Protein AF-X1CY99-F1 (afdb_monomer_lite)

Sequence (52 aa):
HTQTEYAKLKSVSRQYITKLVKLKKLKTYLCPIAGKYLIIDCDENSKRFKES

Structure (mmCIF, N/CA/C/O backbone):
data_AF-X1CY99-F1
#
_entry.id   AF-X1CY99-F1
#
loop_
_atom_site.group_PDB
_atom_site.id
_atom_site.type_symbol
_atom_site.label_atom_id
_atom_site.label_alt_id
_atom_site.label_comp_id
_atom_site.label_asym_id
_atom_site.label_entity_id
_atom_site.label_seq_id
_atom_site.pdbx_PDB_ins_code
_atom_site.Cartn_x
_atom_site.Cartn_y
_a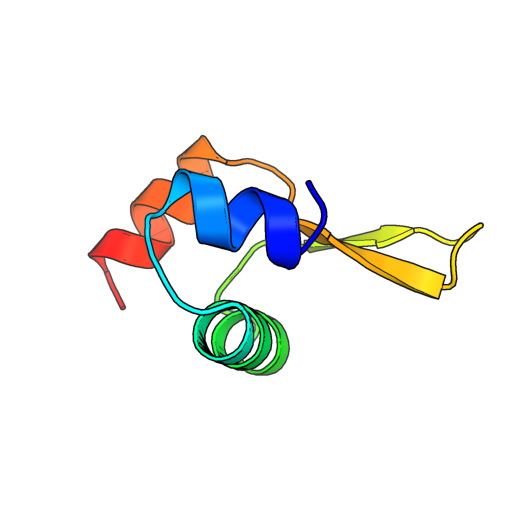tom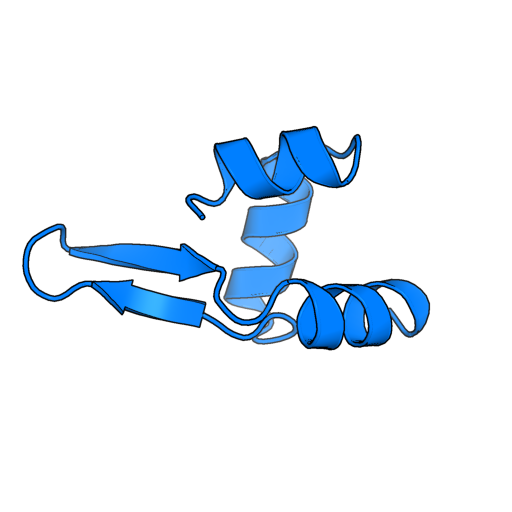_site.Cartn_z
_atom_site.occupancy
_atom_site.B_iso_or_equiv
_atom_site.auth_seq_id
_atom_site.auth_comp_id
_atom_site.auth_asym_id
_atom_site.auth_atom_id
_atom_site.pdbx_PDB_model_num
ATOM 1 N N . HIS A 1 1 ? -2.132 1.349 -9.189 1.00 85.19 1 HIS A N 1
ATOM 2 C CA . HIS A 1 1 ? -1.662 2.621 -8.595 1.00 85.19 1 HIS A CA 1
ATOM 3 C C . HIS A 1 1 ? -0.345 2.437 -7.867 1.00 85.19 1 HIS A C 1
ATOM 5 O O . HIS A 1 1 ? -0.134 1.418 -7.224 1.00 85.19 1 HIS A O 1
ATOM 11 N N . THR A 1 2 ? 0.544 3.421 -7.915 1.00 87.75 2 THR A N 1
ATOM 12 C CA . THR A 1 2 ? 1.671 3.502 -6.979 1.00 87.75 2 THR A CA 1
ATOM 13 C C . THR A 1 2 ? 1.169 3.759 -5.553 1.00 87.75 2 THR A C 1
ATOM 15 O O . THR A 1 2 ? 0.057 4.249 -5.346 1.00 87.75 2 THR A O 1
ATOM 18 N N . GLN A 1 3 ? 2.001 3.472 -4.547 1.00 88.56 3 GLN A N 1
ATOM 19 C CA . GLN A 1 3 ? 1.670 3.768 -3.145 1.00 88.56 3 GLN A CA 1
ATOM 20 C C . GLN A 1 3 ? 1.370 5.258 -2.919 1.00 88.56 3 GLN A C 1
ATOM 22 O O . GLN A 1 3 ? 0.489 5.590 -2.134 1.00 88.56 3 GLN A O 1
ATOM 27 N N . THR A 1 4 ? 2.073 6.151 -3.624 1.00 89.12 4 THR A N 1
ATOM 28 C CA . THR A 1 4 ? 1.858 7.603 -3.547 1.00 89.12 4 THR A CA 1
ATOM 29 C C . THR A 1 4 ? 0.497 8.007 -4.110 1.00 89.12 4 THR A C 1
ATOM 31 O O . THR A 1 4 ? -0.213 8.785 -3.482 1.00 89.12 4 THR A O 1
ATOM 34 N N . GLU A 1 5 ? 0.114 7.481 -5.275 1.00 89.81 5 GLU A N 1
ATOM 35 C CA . GLU A 1 5 ? -1.191 7.776 -5.883 1.00 89.81 5 GLU A CA 1
ATOM 36 C C . GLU A 1 5 ? -2.335 7.243 -5.026 1.00 89.81 5 GLU A C 1
ATOM 38 O O . GLU A 1 5 ? -3.303 7.953 -4.773 1.00 89.81 5 GLU A O 1
ATOM 43 N N . TYR A 1 6 ? -2.200 6.019 -4.518 1.00 89.19 6 TYR A N 1
ATOM 44 C CA . TYR A 1 6 ? -3.218 5.425 -3.659 1.00 89.19 6 TYR A CA 1
ATOM 45 C C . TYR A 1 6 ? -3.367 6.176 -2.329 1.00 89.19 6 TYR A C 1
ATOM 47 O O . TYR A 1 6 ? -4.480 6.376 -1.851 1.00 89.19 6 TYR A O 1
ATOM 55 N N . ALA A 1 7 ? -2.256 6.653 -1.758 1.00 89.81 7 ALA A N 1
ATOM 56 C CA . ALA A 1 7 ? -2.272 7.491 -0.564 1.00 89.81 7 ALA A CA 1
ATOM 57 C C . ALA A 1 7 ? -3.054 8.795 -0.793 1.00 89.81 7 ALA A C 1
ATOM 59 O O . ALA A 1 7 ? -3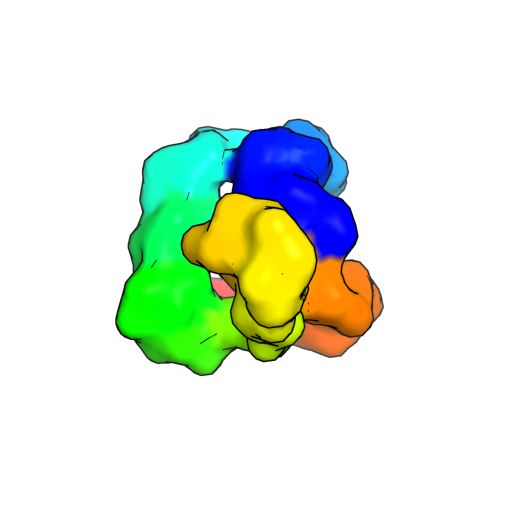.887 9.154 0.035 1.00 89.81 7 ALA A O 1
ATOM 60 N N . LYS A 1 8 ? -2.858 9.452 -1.948 1.00 90.56 8 LYS A N 1
ATOM 61 C CA . LYS A 1 8 ? -3.632 10.642 -2.339 1.00 90.56 8 LYS A CA 1
ATOM 62 C C . LYS A 1 8 ? -5.122 10.332 -2.503 1.00 90.56 8 LYS A C 1
ATOM 64 O O . LYS A 1 8 ? -5.942 11.073 -1.981 1.00 90.56 8 LYS A O 1
ATOM 69 N N . LEU A 1 9 ? -5.472 9.223 -3.162 1.00 88.81 9 LEU A N 1
ATOM 70 C CA . LEU A 1 9 ? -6.870 8.800 -3.347 1.00 88.81 9 LEU A CA 1
ATOM 71 C C . LEU A 1 9 ? -7.597 8.522 -2.025 1.00 88.81 9 LEU A C 1
ATOM 73 O O . LEU A 1 9 ? -8.812 8.679 -1.944 1.00 88.81 9 LEU A O 1
ATOM 77 N N . LYS A 1 10 ? -6.867 8.073 -1.000 1.00 86.56 10 LYS A N 1
ATOM 78 C CA . LYS A 1 10 ? -7.406 7.792 0.337 1.00 86.56 10 LYS A CA 1
ATOM 79 C C . LYS A 1 10 ? -7.189 8.924 1.335 1.00 86.56 10 LYS A C 1
ATOM 81 O O . LYS A 1 10 ? -7.541 8.753 2.496 1.00 86.56 10 LYS A O 1
ATOM 86 N N . SER A 1 11 ? -6.634 10.056 0.899 1.00 89.75 11 SER A N 1
ATOM 87 C CA . SER A 1 11 ? -6.296 11.197 1.757 1.00 89.75 11 SER A CA 1
ATOM 88 C C . SER A 1 11 ? -5.480 10.798 2.995 1.00 89.75 11 SER A C 1
ATOM 90 O O . SER A 1 11 ? -5.700 11.302 4.092 1.00 89.75 11 SER A O 1
ATOM 92 N N . VAL A 1 12 ? -4.526 9.877 2.825 1.00 89.31 12 VAL A N 1
ATOM 93 C CA . VAL A 1 12 ? -3.628 9.403 3.890 1.00 89.31 12 VAL A CA 1
ATOM 94 C C . VAL A 1 12 ? -2.163 9.578 3.515 1.00 89.31 12 VAL A C 1
ATOM 96 O O . VAL A 1 12 ? -1.811 9.868 2.372 1.00 89.31 12 VAL A O 1
ATOM 99 N N . SER A 1 13 ? -1.269 9.377 4.484 1.00 91.50 13 SER A N 1
ATOM 100 C CA . SER A 1 13 ? 0.166 9.448 4.232 1.00 91.50 13 SER A CA 1
ATOM 101 C C . SER A 1 13 ? 0.661 8.241 3.429 1.00 91.50 13 SER A C 1
ATOM 103 O O . SER A 1 13 ? 0.228 7.099 3.611 1.00 91.50 13 SER A O 1
ATOM 105 N N . ARG A 1 14 ? 1.662 8.469 2.572 1.00 90.88 14 ARG A N 1
ATOM 106 C CA . ARG A 1 14 ? 2.365 7.380 1.876 1.00 90.88 14 ARG A CA 1
ATOM 107 C C . ARG A 1 14 ? 2.952 6.369 2.861 1.00 90.88 14 ARG A C 1
ATOM 109 O O . ARG A 1 14 ? 2.904 5.176 2.596 1.00 90.88 14 ARG A O 1
ATOM 116 N N . GLN A 1 15 ? 3.494 6.837 3.989 1.00 91.62 15 GLN A N 1
ATOM 117 C CA . GLN A 1 15 ? 4.085 5.972 5.015 1.00 91.62 15 GLN A CA 1
ATOM 118 C C . GLN A 1 15 ? 3.064 4.975 5.579 1.00 91.62 15 GLN A C 1
ATOM 120 O O . GLN A 1 15 ? 3.397 3.806 5.772 1.00 91.62 15 GLN A O 1
ATOM 125 N N . TYR A 1 16 ? 1.817 5.412 5.773 1.00 89.88 16 TYR A N 1
ATOM 126 C CA . TYR A 1 16 ? 0.731 4.539 6.204 1.00 89.88 16 TYR A CA 1
ATOM 127 C C . TYR A 1 16 ? 0.436 3.450 5.165 1.00 89.88 16 TYR A C 1
ATOM 129 O O . TYR A 1 16 ? 0.417 2.266 5.497 1.00 89.88 16 TYR A O 1
ATOM 137 N N . ILE A 1 17 ? 0.333 3.818 3.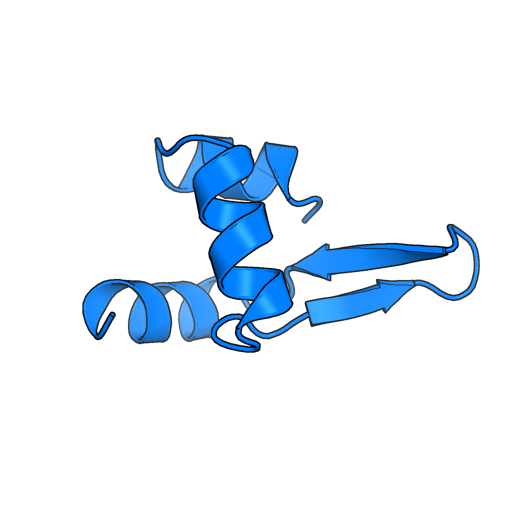885 1.00 88.81 17 ILE A N 1
ATOM 138 C CA . ILE A 1 17 ? 0.169 2.845 2.796 1.00 88.81 17 ILE A CA 1
ATOM 139 C C . ILE A 1 17 ? 1.351 1.864 2.731 1.00 88.81 17 ILE A C 1
ATOM 141 O O . ILE A 1 17 ? 1.137 0.658 2.629 1.00 88.81 17 ILE A O 1
ATOM 145 N N . THR A 1 18 ? 2.595 2.336 2.871 1.00 89.94 18 THR A N 1
ATOM 146 C CA . THR A 1 18 ? 3.788 1.472 2.933 1.00 89.94 18 THR A CA 1
ATOM 147 C C . THR A 1 18 ? 3.693 0.456 4.072 1.00 89.94 18 THR A C 1
ATOM 149 O O . THR A 1 18 ? 4.023 -0.715 3.878 1.00 89.94 18 THR A O 1
ATOM 152 N N . LYS A 1 19 ? 3.233 0.880 5.258 1.00 90.50 19 LYS A N 1
ATOM 153 C CA . LYS A 1 19 ? 3.019 -0.011 6.407 1.00 90.50 19 LYS A CA 1
ATOM 154 C C . LYS A 1 19 ? 1.997 -1.095 6.068 1.00 90.50 19 LYS A C 1
ATOM 156 O O . LYS A 1 19 ? 2.268 -2.267 6.310 1.00 90.50 19 LYS A O 1
ATOM 161 N N . LEU A 1 20 ? 0.869 -0.734 5.456 1.00 88.38 20 LEU A N 1
ATOM 162 C CA . LEU A 1 20 ? -0.165 -1.698 5.069 1.00 88.38 20 LEU A CA 1
ATOM 163 C C . LEU A 1 20 ? 0.322 -2.705 4.015 1.00 88.38 20 LEU A C 1
ATOM 165 O O . LEU A 1 20 ? 0.015 -3.892 4.120 1.00 88.38 20 LEU A O 1
ATOM 169 N N . VAL A 1 21 ? 1.125 -2.264 3.041 1.00 87.12 21 VAL A N 1
ATOM 170 C CA . VAL A 1 21 ? 1.754 -3.162 2.056 1.00 87.12 21 VAL A CA 1
ATOM 171 C C . VAL A 1 21 ? 2.719 -4.136 2.738 1.00 87.12 21 VAL A C 1
ATOM 173 O O . VAL A 1 21 ? 2.646 -5.335 2.482 1.00 87.12 21 VAL A O 1
ATOM 176 N N . LYS A 1 22 ? 3.579 -3.661 3.654 1.00 87.94 22 LYS A N 1
ATOM 177 C CA . LYS A 1 22 ? 4.497 -4.528 4.421 1.00 87.94 22 LYS A CA 1
ATOM 178 C C . LYS A 1 22 ? 3.756 -5.566 5.266 1.00 87.94 22 LYS A C 1
ATOM 180 O O . LYS A 1 22 ? 4.199 -6.705 5.357 1.00 87.94 22 LYS A O 1
ATOM 185 N N . LEU A 1 23 ? 2.621 -5.182 5.844 1.00 88.62 23 LEU A N 1
ATOM 186 C CA . LEU A 1 23 ? 1.751 -6.073 6.615 1.00 88.62 23 LEU A CA 1
ATOM 187 C C . LEU A 1 23 ? 0.870 -6.977 5.735 1.00 88.62 23 LEU A C 1
ATOM 189 O O . LEU A 1 23 ? 0.029 -7.690 6.271 1.00 88.62 23 LEU A O 1
ATOM 193 N N . LYS A 1 24 ? 1.017 -6.937 4.400 1.00 85.06 24 LYS A N 1
ATOM 194 C CA . LYS A 1 24 ? 0.179 -7.671 3.432 1.00 85.06 24 LYS A CA 1
ATOM 195 C C . LYS A 1 24 ? -1.328 -7.422 3.615 1.00 85.06 24 LYS A C 1
ATOM 197 O O . LYS A 1 24 ? -2.154 -8.249 3.241 1.00 85.06 24 LYS A O 1
ATOM 202 N N . LYS A 1 25 ? -1.692 -6.256 4.161 1.00 86.50 25 LYS A N 1
ATOM 203 C CA . LYS A 1 25 ? -3.085 -5.822 4.352 1.00 86.50 25 LYS A CA 1
ATOM 204 C C . LYS A 1 25 ? -3.710 -5.250 3.077 1.00 86.50 25 LYS A C 1
ATOM 206 O O . LYS A 1 25 ? -4.926 -5.109 3.012 1.00 86.50 25 LYS A O 1
ATOM 211 N N . LEU A 1 26 ? -2.892 -4.935 2.070 1.00 86.25 26 LEU A N 1
ATOM 212 C CA . LEU A 1 26 ? -3.343 -4.477 0.757 1.00 86.25 26 LEU A CA 1
ATOM 213 C C . LEU A 1 26 ? -2.969 -5.486 -0.325 1.00 86.25 26 LEU A C 1
ATOM 215 O O . LEU A 1 26 ? -1.846 -5.997 -0.345 1.00 86.25 26 LEU A O 1
ATOM 219 N N . LYS A 1 27 ? -3.882 -5.705 -1.272 1.00 87.75 27 LYS A N 1
ATOM 220 C CA . LYS A 1 27 ? -3.568 -6.391 -2.522 1.00 87.75 27 LYS A CA 1
ATOM 221 C C . LYS A 1 27 ? -2.605 -5.543 -3.336 1.00 87.75 27 LYS A C 1
ATOM 223 O O . LYS A 1 27 ? -2.888 -4.393 -3.684 1.00 87.75 27 LYS A O 1
ATOM 228 N N . THR A 1 28 ? -1.460 -6.136 -3.640 1.00 88.88 28 THR A N 1
ATOM 229 C CA . THR A 1 28 ? -0.426 -5.518 -4.458 1.00 88.88 28 THR A CA 1
ATOM 230 C C . THR A 1 28 ? 0.076 -6.497 -5.501 1.00 88.88 28 THR A C 1
ATOM 232 O O . THR A 1 28 ? 0.066 -7.706 -5.293 1.00 88.88 28 THR A O 1
ATOM 235 N N . TYR A 1 29 ? 0.522 -5.949 -6.620 1.00 87.12 29 TYR A N 1
ATOM 236 C CA . TYR A 1 29 ? 1.195 -6.658 -7.688 1.00 87.12 29 TYR A CA 1
ATOM 237 C C . TYR A 1 29 ? 2.641 -6.171 -7.759 1.00 87.12 29 TYR A C 1
ATOM 239 O O . TYR A 1 29 ? 2.892 -4.963 -7.815 1.00 87.12 29 TYR A O 1
ATOM 247 N N . LEU A 1 30 ? 3.598 -7.096 -7.739 1.00 83.88 30 LEU A N 1
ATOM 248 C CA . LEU A 1 30 ? 4.997 -6.767 -7.981 1.00 83.88 30 LEU A CA 1
ATOM 249 C C . LEU A 1 30 ? 5.184 -6.586 -9.486 1.00 83.88 30 LEU A C 1
ATOM 251 O O . LEU A 1 30 ? 5.132 -7.559 -10.230 1.00 83.88 30 LEU A O 1
ATOM 255 N N . CYS A 1 31 ? 5.394 -5.347 -9.932 1.00 81.38 31 CYS A N 1
ATOM 256 C CA . CYS A 1 31 ? 5.664 -5.084 -11.338 1.00 81.38 31 CYS A CA 1
ATOM 257 C C . CYS A 1 31 ? 7.084 -5.564 -11.682 1.00 81.38 31 CYS A C 1
ATOM 259 O O . CYS A 1 31 ? 8.044 -4.973 -11.172 1.00 81.38 31 CYS A O 1
ATOM 261 N N . PRO A 1 32 ? 7.243 -6.588 -12.544 1.00 73.75 32 PRO A N 1
ATOM 262 C CA . PRO A 1 32 ? 8.548 -7.185 -12.823 1.00 73.75 32 PRO A CA 1
ATOM 263 C C . PRO A 1 32 ? 9.486 -6.224 -13.565 1.00 73.75 32 PRO A C 1
ATOM 265 O O . PRO A 1 32 ? 10.695 -6.296 -13.395 1.00 73.75 32 PRO A O 1
ATOM 268 N N . ILE A 1 33 ? 8.933 -5.276 -14.327 1.00 77.75 33 ILE A N 1
ATOM 269 C CA . ILE A 1 33 ? 9.698 -4.315 -15.137 1.00 77.75 33 ILE A CA 1
ATOM 270 C C . ILE A 1 33 ? 10.274 -3.179 -14.276 1.00 77.75 33 ILE A C 1
ATOM 272 O O . ILE A 1 33 ? 11.363 -2.683 -14.536 1.00 77.75 33 ILE A O 1
ATOM 276 N N . ALA A 1 34 ? 9.544 -2.753 -13.240 1.00 73.56 34 ALA A N 1
ATOM 277 C CA . ALA A 1 34 ? 9.908 -1.591 -12.425 1.00 73.56 34 ALA A CA 1
ATOM 278 C C . ALA A 1 34 ? 10.457 -1.952 -11.034 1.00 73.56 34 ALA A C 1
ATOM 280 O O . ALA A 1 34 ? 10.870 -1.052 -10.301 1.00 73.56 34 ALA A O 1
ATOM 281 N N . GLY A 1 35 ? 10.388 -3.227 -10.625 1.00 75.50 35 GLY A N 1
ATOM 282 C CA . GLY A 1 35 ? 10.774 -3.686 -9.284 1.00 75.50 35 GLY A CA 1
ATOM 283 C C . GLY A 1 35 ? 9.939 -3.073 -8.149 1.00 75.50 35 GLY A C 1
ATOM 284 O O . GLY A 1 35 ? 10.370 -3.042 -6.998 1.00 75.50 35 GLY A O 1
ATOM 285 N N . LYS A 1 36 ? 8.757 -2.525 -8.459 1.00 78.12 36 LYS A N 1
ATOM 286 C CA . LYS A 1 36 ? 7.908 -1.777 -7.518 1.00 78.12 36 LYS A CA 1
ATOM 287 C C . LYS A 1 36 ? 6.575 -2.484 -7.306 1.00 78.12 36 LYS A C 1
ATOM 289 O O . LYS A 1 36 ? 5.965 -2.977 -8.253 1.00 78.12 36 LYS A O 1
ATOM 294 N N . TYR A 1 37 ? 6.095 -2.455 -6.064 1.00 81.44 37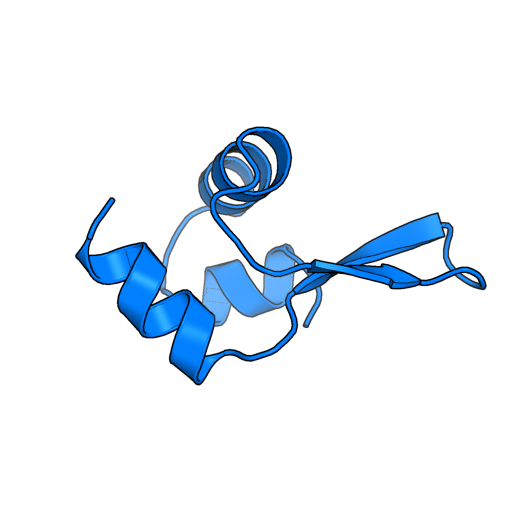 TYR A N 1
ATOM 295 C CA . TYR A 1 37 ? 4.748 -2.901 -5.717 1.00 81.44 37 TYR A CA 1
ATOM 296 C C . TYR A 1 37 ? 3.718 -1.856 -6.144 1.00 81.44 37 TYR A C 1
ATOM 298 O O . TYR A 1 37 ? 3.733 -0.714 -5.671 1.00 81.44 37 TYR A O 1
ATOM 306 N N . LEU A 1 38 ? 2.811 -2.266 -7.020 1.00 86.88 38 LEU A N 1
ATOM 307 C CA . LEU A 1 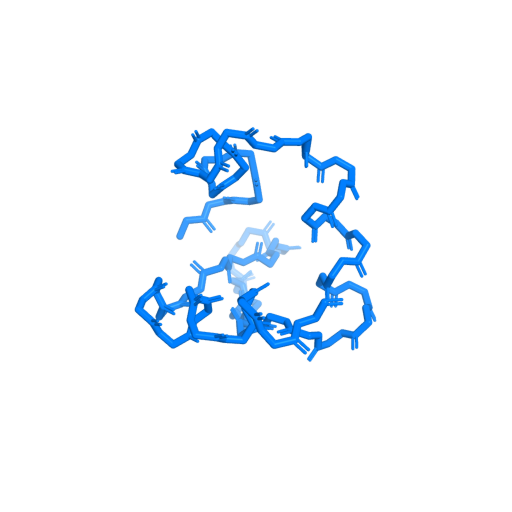38 ? 1.639 -1.508 -7.419 1.00 86.88 38 LEU A CA 1
ATOM 308 C C . LEU A 1 38 ? 0.437 -1.991 -6.613 1.00 86.88 38 LEU A C 1
ATOM 310 O O . LEU A 1 38 ? 0.217 -3.184 -6.459 1.00 86.88 38 LEU A O 1
ATOM 314 N N . ILE A 1 39 ? -0.349 -1.057 -6.100 1.00 86.94 39 ILE A N 1
ATOM 315 C CA . ILE A 1 39 ? -1.637 -1.323 -5.469 1.00 86.94 39 ILE A CA 1
ATOM 316 C C . ILE A 1 39 ? -2.657 -1.562 -6.580 1.00 86.94 39 ILE A C 1
ATOM 318 O O . ILE A 1 39 ? -2.840 -0.705 -7.453 1.00 86.94 39 ILE A O 1
ATOM 322 N N . ILE A 1 40 ? -3.268 -2.742 -6.548 1.00 83.88 40 ILE A N 1
ATOM 323 C CA . ILE A 1 40 ? -4.287 -3.217 -7.495 1.00 83.88 40 ILE A CA 1
ATOM 324 C C . ILE A 1 40 ? -5.635 -3.334 -6.777 1.00 83.88 40 ILE A C 1
ATOM 326 O O . ILE A 1 40 ? -5.663 -3.243 -5.554 1.00 83.88 40 ILE A O 1
ATOM 330 N N . ASP A 1 41 ? -6.738 -3.496 -7.508 1.00 81.44 41 ASP A N 1
ATOM 331 C CA . ASP A 1 41 ? -8.087 -3.661 -6.936 1.00 81.44 41 ASP A CA 1
ATOM 332 C C . ASP A 1 41 ? -8.448 -2.600 -5.878 1.00 81.44 41 ASP A C 1
ATOM 334 O O . ASP A 1 41 ? -8.574 -2.885 -4.683 1.00 81.44 41 ASP A O 1
ATOM 338 N N . CYS A 1 42 ? -8.606 -1.344 -6.310 1.00 76.25 42 CYS A N 1
ATOM 339 C CA . CYS A 1 42 ? -8.932 -0.230 -5.414 1.00 76.25 42 CYS A CA 1
ATOM 340 C C . CYS A 1 42 ? -10.209 -0.461 -4.596 1.00 76.25 42 CYS A C 1
ATOM 342 O O . CYS A 1 42 ? -10.238 -0.069 -3.432 1.00 76.25 42 CYS A O 1
ATOM 344 N N . ASP A 1 43 ? -11.236 -1.107 -5.149 1.00 81.56 43 ASP A N 1
ATOM 345 C CA . ASP A 1 43 ? -12.469 -1.432 -4.422 1.00 81.56 43 ASP A CA 1
ATOM 346 C C . ASP A 1 43 ? -12.246 -2.447 -3.301 1.00 81.56 43 ASP A C 1
ATOM 348 O O . ASP A 1 43 ? -12.672 -2.225 -2.165 1.00 81.56 43 ASP A O 1
ATOM 352 N N . GLU A 1 44 ? -11.522 -3.535 -3.572 1.00 81.06 44 GLU A N 1
ATOM 353 C CA . GLU A 1 44 ? -11.212 -4.534 -2.546 1.00 81.06 44 GLU A CA 1
ATOM 354 C C . GLU A 1 44 ? -10.322 -3.933 -1.454 1.00 81.06 44 GLU A C 1
ATOM 356 O O . GLU A 1 44 ? -10.587 -4.088 -0.261 1.00 81.06 44 GLU A O 1
ATOM 361 N N . ASN A 1 45 ? -9.306 -3.169 -1.853 1.00 81.75 45 ASN A N 1
ATOM 362 C CA . ASN A 1 45 ? -8.452 -2.468 -0.908 1.00 81.75 45 ASN A CA 1
ATOM 363 C C . ASN A 1 45 ? -9.208 -1.390 -0.125 1.00 81.75 45 ASN A C 1
ATOM 365 O O . ASN A 1 45 ? -8.851 -1.133 1.018 1.00 81.75 45 ASN A O 1
ATOM 369 N N . SER A 1 46 ? -10.273 -0.799 -0.673 1.00 75.81 46 SER A N 1
ATOM 370 C CA . SER A 1 46 ? -11.146 0.120 0.070 1.00 75.81 46 SER A CA 1
ATOM 371 C C . SER A 1 46 ? -11.943 -0.589 1.161 1.00 75.81 46 SER A C 1
ATOM 373 O O . SER A 1 46 ? -12.164 0.001 2.215 1.00 75.81 46 SER A O 1
ATOM 375 N N . LYS A 1 47 ? -12.354 -1.843 0.934 1.00 78.50 47 LYS A N 1
ATOM 376 C CA . LYS A 1 47 ? -13.030 -2.672 1.947 1.00 78.50 47 LYS A CA 1
ATOM 377 C C . LYS A 1 47 ? -12.063 -3.067 3.062 1.00 78.50 47 LYS A C 1
ATOM 379 O O . LYS A 1 47 ? -12.307 -2.733 4.215 1.00 78.50 47 LYS A O 1
ATOM 384 N N . ARG A 1 48 ? -10.899 -3.621 2.698 1.00 71.88 48 ARG A N 1
ATOM 385 C CA . ARG A 1 48 ? -9.830 -3.986 3.650 1.00 71.88 48 ARG A CA 1
ATOM 386 C C . ARG A 1 48 ? -9.330 -2.799 4.476 1.00 71.88 48 ARG A C 1
ATOM 388 O O . ARG A 1 48 ? -8.904 -2.973 5.612 1.00 71.88 48 ARG A O 1
ATOM 395 N N . PHE A 1 49 ? -9.374 -1.598 3.898 1.00 70.75 49 PHE A N 1
ATOM 396 C CA . PHE A 1 49 ? -9.022 -0.355 4.578 1.00 70.75 49 PHE A CA 1
ATOM 397 C C . PHE A 1 49 ? -10.034 0.038 5.660 1.00 70.75 49 PHE A C 1
ATOM 399 O O . PHE A 1 49 ? -9.626 0.576 6.676 1.00 70.75 49 PHE A O 1
ATOM 406 N N . LYS A 1 50 ? -11.335 -0.222 5.463 1.00 65.19 50 LYS A N 1
ATOM 407 C CA . LYS A 1 50 ? -12.370 0.054 6.476 1.00 65.19 50 LYS A CA 1
ATOM 408 C C . LYS A 1 50 ? -12.352 -0.946 7.637 1.00 65.19 50 LYS A C 1
ATOM 410 O O . LYS A 1 50 ? -12.850 -0.622 8.706 1.00 65.19 50 LYS A O 1
ATOM 415 N N . GLU A 1 51 ? -11.801 -2.138 7.420 1.00 59.56 51 GLU A N 1
ATOM 416 C CA . GLU A 1 51 ? -11.702 -3.207 8.426 1.00 59.56 51 GLU A CA 1
ATOM 417 C C . GLU A 1 51 ? -10.379 -3.202 9.224 1.00 59.56 51 GLU A C 1
ATOM 419 O O . GLU A 1 51 ? -10.202 -4.038 10.108 1.00 59.56 51 GLU A O 1
ATOM 424 N N . SER A 1 52 ? -9.422 -2.314 8.914 1.00 53.00 52 SER A N 1
ATOM 425 C CA . SER A 1 52 ? -8.093 -2.239 9.561 1.00 53.00 52 SER A CA 1
ATOM 426 C C . SER A 1 52 ? -7.911 -1.023 10.449 1.00 53.00 52 SER A C 1
ATOM 428 O O . SER A 1 52 ? -7.034 -1.150 11.335 1.00 53.00 52 SER A O 1
#

Secondary structure (DSSP, 8-state):
--HHHHHHHTTS-HHHHHHHHHTT-S-EEEETTTTEEEE--HHHHHHHHHT-

Organism: NCBI:txid412755

pLDDT: mean 83.29, std 8.2, range [53.0, 91.62]

Radius of gyration: 10.17 Å; chains: 1; bounding box: 24×19×25 Å

Foldseek 3Di:
DALVVLCVVVVHDSVVSVVCVVVVLFDWDQDPVPRGTDGPDSPVSVVSVVVD